Protein AF-A0A952I640-F1 (afdb_monomer)

Structure (mmCIF, N/CA/C/O backbone):
data_AF-A0A952I640-F1
#
_entry.id   AF-A0A952I640-F1
#
loop_
_atom_site.group_PDB
_atom_site.id
_atom_site.type_symbol
_atom_site.label_atom_id
_atom_site.label_alt_id
_atom_site.label_comp_id
_atom_site.label_asym_id
_atom_site.label_entity_id
_atom_site.label_seq_id
_atom_site.pdbx_PDB_ins_code
_atom_site.Cartn_x
_atom_site.Cartn_y
_atom_site.Cartn_z
_atom_site.occupancy
_atom_site.B_iso_or_equiv
_atom_site.auth_seq_id
_atom_site.auth_comp_id
_atom_site.auth_asym_id
_atom_site.auth_atom_id
_atom_site.pdbx_PDB_model_num
ATOM 1 N N . MET A 1 1 ? -13.094 6.848 4.066 1.00 58.50 1 MET A N 1
ATOM 2 C CA . MET A 1 1 ? -12.739 7.424 5.380 1.00 58.50 1 MET A CA 1
ATOM 3 C C . MET A 1 1 ? -14.003 7.449 6.222 1.00 58.50 1 MET A C 1
ATOM 5 O O . MET A 1 1 ? -15.027 7.876 5.702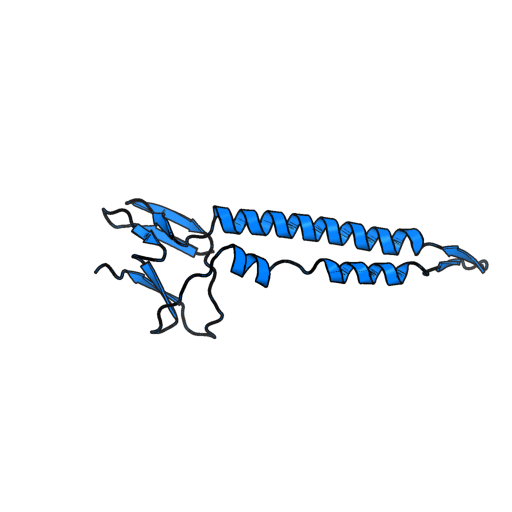 1.00 58.50 1 MET A O 1
ATOM 9 N N . LEU A 1 2 ? -13.958 6.915 7.444 1.00 71.38 2 LEU A N 1
ATOM 10 C CA . LEU A 1 2 ? -15.108 6.840 8.355 1.00 71.38 2 LEU A CA 1
ATOM 11 C C . LEU A 1 2 ? -14.955 7.885 9.474 1.00 71.38 2 LEU A C 1
ATOM 13 O O . LEU A 1 2 ? -13.839 8.120 9.940 1.00 71.38 2 LEU A O 1
ATOM 17 N N . TYR A 1 3 ? -16.072 8.483 9.892 1.00 66.94 3 TYR A N 1
ATOM 18 C CA . TYR A 1 3 ? -16.176 9.400 11.028 1.00 66.94 3 TYR A CA 1
ATOM 19 C C . TYR A 1 3 ? -16.982 8.741 12.145 1.00 66.94 3 TYR A C 1
ATOM 21 O O . TYR A 1 3 ? -18.110 8.307 11.906 1.00 66.94 3 TYR A O 1
ATOM 29 N N . THR A 1 4 ? -16.422 8.679 13.354 1.00 60.59 4 THR A N 1
ATOM 30 C CA . THR A 1 4 ? -17.124 8.157 14.533 1.00 60.59 4 THR A CA 1
ATOM 31 C C . THR A 1 4 ? -16.855 9.027 15.751 1.00 60.59 4 THR A C 1
ATOM 33 O O . THR A 1 4 ? -15.697 9.259 16.106 1.00 60.59 4 THR A O 1
ATOM 36 N N . GLN A 1 5 ? -17.929 9.468 16.404 1.00 69.56 5 GLN A N 1
ATOM 37 C CA . GLN A 1 5 ? -17.896 10.207 17.663 1.00 69.56 5 GLN A CA 1
ATOM 38 C C . GLN A 1 5 ? -18.431 9.317 18.788 1.00 69.56 5 GLN A C 1
ATOM 40 O O . GLN A 1 5 ? -19.532 8.773 18.672 1.00 69.56 5 GLN A O 1
ATOM 45 N N . ASN A 1 6 ? -17.673 9.175 19.878 1.00 65.88 6 ASN A N 1
ATOM 46 C CA . ASN A 1 6 ? -18.156 8.497 21.076 1.00 65.88 6 ASN A CA 1
ATOM 47 C C . ASN A 1 6 ? -18.866 9.499 21.997 1.00 65.88 6 ASN A C 1
ATOM 49 O O . ASN A 1 6 ? -18.219 10.273 22.695 1.00 65.88 6 ASN A O 1
ATOM 53 N N . ASN A 1 7 ? -20.199 9.458 22.014 1.00 70.69 7 ASN A N 1
ATOM 54 C CA . ASN A 1 7 ? -21.026 10.269 22.916 1.00 70.69 7 ASN A CA 1
ATOM 55 C C . ASN A 1 7 ? -21.386 9.548 24.232 1.00 70.69 7 ASN A C 1
ATOM 57 O O . ASN A 1 7 ? -22.198 10.060 24.999 1.00 70.69 7 ASN A O 1
ATOM 61 N N . SER A 1 8 ? -20.837 8.355 24.486 1.00 63.62 8 SER A N 1
ATOM 62 C CA . SER A 1 8 ? -21.054 7.628 25.742 1.00 63.62 8 SER A CA 1
ATOM 63 C C . SER A 1 8 ? -20.069 8.067 26.828 1.00 63.62 8 SER A C 1
ATOM 65 O O . SER A 1 8 ? -19.047 8.680 26.527 1.00 63.62 8 SER A O 1
ATOM 67 N N . THR A 1 9 ? -20.370 7.712 28.079 1.00 67.50 9 THR A N 1
ATOM 68 C CA . THR A 1 9 ? -19.500 7.925 29.247 1.00 67.50 9 THR A CA 1
ATOM 69 C C . THR A 1 9 ? -18.410 6.863 29.398 1.00 67.50 9 THR A C 1
ATOM 71 O O . THR A 1 9 ? -17.590 6.961 30.308 1.00 67.50 9 THR A O 1
ATOM 74 N N . GLU A 1 10 ? -18.404 5.839 28.542 1.00 75.44 10 GLU A N 1
ATOM 75 C CA . GLU A 1 10 ? -17.491 4.701 28.618 1.00 75.44 10 GLU A CA 1
ATOM 76 C C . GLU A 1 10 ? -16.545 4.667 27.413 1.00 75.44 10 GLU A C 1
ATOM 78 O O . GLU A 1 10 ? -16.809 5.237 26.347 1.00 75.44 10 GLU A O 1
ATOM 83 N N . ASN A 1 11 ? -15.402 4.008 27.588 1.00 77.62 11 ASN A N 1
ATOM 84 C CA . ASN A 1 11 ? -14.489 3.756 26.481 1.00 77.62 11 ASN A CA 1
ATOM 85 C C . ASN A 1 11 ? -15.066 2.646 25.613 1.00 77.62 11 ASN A C 1
ATOM 87 O O . ASN A 1 11 ? -15.547 1.639 26.127 1.00 77.62 11 ASN A O 1
ATOM 91 N N . ILE A 1 12 ? -14.994 2.830 24.300 1.00 78.88 12 ILE A N 1
ATOM 92 C CA . ILE A 1 12 ? -15.592 1.904 23.351 1.00 78.88 12 ILE A CA 1
ATOM 93 C C . ILE A 1 12 ? -14.523 1.311 22.441 1.00 78.88 12 ILE A C 1
ATOM 95 O O . ILE A 1 12 ? -13.685 2.034 21.911 1.00 78.88 12 ILE A O 1
ATOM 99 N N . ILE A 1 13 ? -14.577 0.002 22.206 1.00 82.12 13 ILE A N 1
ATOM 100 C CA . ILE A 1 13 ? -13.689 -0.701 21.282 1.00 82.12 13 ILE A CA 1
ATOM 101 C C . ILE A 1 13 ? -14.407 -0.904 19.944 1.00 82.12 13 ILE A C 1
ATOM 103 O O . ILE A 1 13 ? -15.391 -1.646 19.826 1.00 82.12 13 ILE A O 1
ATOM 107 N N . PHE A 1 14 ? -13.895 -0.259 18.897 1.00 81.31 14 PHE A N 1
ATOM 108 C CA . PHE A 1 14 ? -14.452 -0.370 17.551 1.00 81.31 14 PHE A CA 1
ATOM 109 C C . PHE A 1 14 ? -14.185 -1.763 16.956 1.00 81.31 14 PHE A C 1
ATOM 111 O O . PHE A 1 14 ? -13.054 -2.246 16.961 1.00 81.31 14 PHE A O 1
ATOM 118 N N . GLY A 1 15 ? -15.230 -2.421 16.442 1.00 76.44 15 GLY A N 1
ATOM 119 C CA . GLY A 1 15 ? -15.185 -3.816 15.984 1.00 76.44 15 GLY A CA 1
ATOM 120 C C . GLY A 1 15 ? -15.622 -4.844 17.035 1.00 76.44 15 GLY A C 1
ATOM 121 O O . GLY A 1 15 ? -15.889 -5.988 16.671 1.00 76.44 15 GLY A O 1
ATOM 122 N N . LYS A 1 16 ? -15.752 -4.442 18.308 1.00 79.19 16 LYS A N 1
ATOM 123 C CA . LYS A 1 16 ? -16.292 -5.280 19.390 1.00 79.19 16 LYS A CA 1
ATOM 124 C C . LYS A 1 16 ? -17.640 -4.759 19.881 1.00 79.19 16 LYS A C 1
ATOM 126 O O . LYS A 1 16 ? -18.633 -5.472 19.796 1.00 79.19 16 LYS A O 1
ATOM 131 N N . ASP A 1 17 ? -17.676 -3.507 20.325 1.00 80.81 17 ASP A N 1
ATOM 132 C CA . ASP A 1 17 ? -18.883 -2.897 20.896 1.00 80.81 17 ASP A CA 1
ATOM 133 C C . ASP A 1 17 ? -19.720 -2.189 19.816 1.00 80.81 17 ASP A C 1
ATOM 135 O O . ASP A 1 17 ? -20.950 -2.151 19.878 1.00 80.81 17 ASP A O 1
ATOM 139 N N . TYR A 1 18 ? -19.050 -1.675 18.777 1.00 79.06 18 TYR A N 1
ATOM 140 C CA . TYR A 1 18 ? -19.679 -1.257 17.526 1.00 79.06 18 TYR A CA 1
ATOM 141 C C . TYR A 1 18 ? -19.327 -2.228 16.412 1.00 79.06 18 TYR A C 1
ATOM 143 O O . TYR A 1 18 ? -18.154 -2.376 16.058 1.00 79.06 18 TYR A O 1
ATOM 151 N N . ILE A 1 19 ? -20.353 -2.819 15.806 1.00 83.94 19 ILE A N 1
ATOM 152 C CA . ILE A 1 19 ? -20.204 -3.636 14.605 1.00 83.94 19 ILE A CA 1
ATOM 153 C C . ILE A 1 19 ? -20.805 -2.894 13.421 1.00 83.94 19 ILE A C 1
ATOM 155 O O . ILE A 1 19 ? -21.871 -2.274 13.497 1.00 83.94 19 ILE A O 1
ATOM 159 N N . VAL A 1 20 ? -20.090 -2.965 12.304 1.00 86.56 20 VAL A N 1
ATOM 160 C CA . VAL A 1 20 ? -20.604 -2.516 11.020 1.00 86.56 20 VAL A CA 1
ATOM 161 C C . VAL A 1 20 ? -21.512 -3.616 10.477 1.00 86.56 20 VAL A C 1
ATOM 163 O O . VAL A 1 20 ? -21.164 -4.793 10.476 1.00 86.56 20 VAL A O 1
ATOM 166 N N . TYR A 1 21 ? -22.690 -3.230 10.017 1.00 86.12 21 TYR A N 1
ATOM 167 C CA . TYR A 1 21 ? -23.650 -4.092 9.345 1.00 86.12 21 TYR A CA 1
ATOM 168 C C . TYR A 1 21 ? -23.771 -3.674 7.890 1.00 86.12 21 TYR A C 1
ATOM 170 O O . TYR A 1 21 ? -23.667 -2.493 7.565 1.00 86.12 21 TYR A O 1
ATOM 178 N N . SER A 1 22 ? -24.055 -4.639 7.028 1.00 87.25 22 SER A N 1
ATOM 179 C CA . SER A 1 22 ? -24.497 -4.398 5.663 1.00 87.25 22 SER A CA 1
ATOM 180 C C . SER A 1 22 ? -25.901 -4.967 5.500 1.00 87.25 22 SER A C 1
ATOM 182 O O . SER A 1 22 ? -26.113 -6.184 5.576 1.00 87.25 22 SER A O 1
ATOM 184 N N . GLY A 1 23 ? -26.881 -4.070 5.387 1.00 85.19 23 GLY A N 1
ATOM 185 C CA . GLY A 1 23 ? -28.285 -4.418 5.608 1.00 85.19 23 GLY A CA 1
ATOM 186 C C . GLY A 1 23 ? -28.485 -5.019 7.006 1.00 85.19 23 GLY A C 1
ATOM 187 O O . GLY A 1 23 ? -28.221 -4.369 8.016 1.00 85.19 23 GLY A O 1
ATOM 188 N N . ASN A 1 24 ? -28.900 -6.287 7.072 1.00 84.12 24 ASN A N 1
ATOM 189 C CA . ASN A 1 24 ? -29.118 -7.011 8.333 1.00 84.12 24 ASN A CA 1
ATOM 190 C C . ASN A 1 24 ? -27.970 -7.951 8.736 1.00 84.12 24 ASN A C 1
ATOM 192 O O . ASN A 1 24 ? -28.085 -8.641 9.747 1.00 84.12 24 ASN A O 1
ATOM 196 N N . ARG A 1 25 ? -26.870 -8.001 7.975 1.00 85.62 25 ARG A N 1
ATOM 197 C CA . ARG A 1 25 ? -25.754 -8.919 8.252 1.00 85.62 25 ARG A CA 1
ATOM 198 C C . ARG A 1 25 ? -24.588 -8.178 8.909 1.00 85.62 25 ARG A C 1
ATOM 200 O O . ARG A 1 25 ? -24.135 -7.192 8.321 1.00 85.62 25 ARG A O 1
ATOM 207 N N . PRO A 1 26 ? -24.086 -8.624 10.075 1.00 85.38 26 PRO A N 1
ATOM 208 C CA . PRO A 1 26 ? -22.856 -8.075 10.633 1.00 85.38 26 PRO A CA 1
ATOM 209 C C . PRO A 1 26 ? -21.690 -8.413 9.700 1.00 85.38 26 PRO A C 1
ATOM 211 O O . PRO A 1 26 ? -21.635 -9.514 9.149 1.00 85.38 26 PRO A O 1
ATOM 214 N N . ILE A 1 27 ? -20.775 -7.467 9.505 1.00 86.88 27 ILE A N 1
ATOM 215 C CA . ILE A 1 27 ? -19.576 -7.674 8.694 1.00 86.88 27 ILE A CA 1
ATOM 216 C C . ILE A 1 27 ? -18.328 -7.666 9.564 1.00 86.88 27 ILE A C 1
ATOM 218 O O . ILE A 1 27 ? -18.164 -6.828 10.450 1.00 86.88 27 ILE A O 1
ATOM 222 N N . THR A 1 28 ? -17.431 -8.605 9.284 1.00 86.31 28 THR A N 1
ATOM 223 C CA . THR A 1 28 ? -16.124 -8.669 9.931 1.00 86.31 28 THR A CA 1
ATOM 224 C C . THR A 1 28 ? -15.182 -7.671 9.273 1.00 86.31 28 THR A C 1
ATOM 226 O O . THR A 1 28 ? -15.060 -7.628 8.046 1.00 86.31 28 THR A O 1
ATOM 229 N N . LEU A 1 29 ? -14.515 -6.866 10.097 1.00 88.62 29 LEU A N 1
ATOM 230 C CA . LEU A 1 29 ? -13.486 -5.944 9.634 1.00 88.62 29 LEU A CA 1
ATOM 231 C C . LEU A 1 29 ? -12.220 -6.719 9.266 1.00 88.62 29 LEU A C 1
ATOM 233 O O . LEU A 1 29 ? -11.809 -7.639 9.969 1.00 88.62 29 LEU A O 1
ATOM 237 N N . LEU A 1 30 ? -11.604 -6.333 8.156 1.00 90.88 30 LEU A N 1
ATOM 238 C CA . LEU A 1 30 ? -10.390 -6.960 7.654 1.00 90.88 30 LEU A CA 1
ATOM 239 C C . LEU A 1 30 ? -9.148 -6.436 8.381 1.00 90.88 30 LEU A C 1
ATOM 241 O O . LEU A 1 30 ? -9.064 -5.265 8.756 1.00 90.88 30 LEU A O 1
ATOM 245 N N . GLU A 1 31 ? -8.155 -7.307 8.528 1.00 91.06 31 GLU A N 1
ATOM 246 C CA . GLU A 1 31 ? -6.856 -6.956 9.097 1.00 91.06 31 GLU A CA 1
ATOM 247 C C . GLU A 1 31 ? -5.931 -6.288 8.073 1.00 91.06 31 GLU A C 1
ATOM 249 O O . GLU A 1 31 ? -5.998 -6.554 6.868 1.00 91.06 31 GLU A O 1
ATOM 254 N N . THR A 1 32 ? -4.995 -5.477 8.573 1.00 92.00 32 THR A N 1
ATOM 255 C CA . THR A 1 32 ? -3.999 -4.730 7.789 1.00 92.00 32 THR A CA 1
ATOM 256 C C . THR A 1 32 ? -3.317 -5.582 6.726 1.00 92.00 32 THR A C 1
ATOM 258 O O . THR A 1 32 ? -3.266 -5.195 5.560 1.00 92.00 32 THR A O 1
ATOM 261 N N . ASN A 1 33 ? -2.799 -6.752 7.112 1.00 93.44 33 ASN A N 1
ATOM 262 C CA . ASN A 1 33 ? -2.007 -7.595 6.218 1.00 93.44 33 ASN A CA 1
ATOM 263 C C . ASN A 1 33 ? -2.844 -8.141 5.059 1.00 93.44 33 ASN A C 1
ATOM 265 O O . ASN A 1 33 ? -2.353 -8.213 3.934 1.00 93.44 33 ASN A O 1
ATOM 269 N N . PHE A 1 34 ? -4.109 -8.476 5.319 1.00 93.19 34 PHE A N 1
ATOM 270 C CA . PHE A 1 34 ? -5.023 -8.960 4.292 1.00 93.19 34 PHE A CA 1
ATOM 271 C C . PHE A 1 34 ? -5.370 -7.846 3.295 1.00 93.19 34 PHE A C 1
ATOM 273 O O . PHE A 1 34 ? -5.242 -8.035 2.086 1.00 93.19 34 PHE A O 1
ATOM 280 N N . ILE A 1 35 ? -5.725 -6.656 3.795 1.00 93.88 35 ILE A N 1
ATOM 281 C CA . ILE A 1 35 ? -6.039 -5.487 2.957 1.00 93.88 35 ILE A CA 1
ATOM 282 C C . ILE A 1 35 ? -4.825 -5.100 2.105 1.00 93.88 35 ILE A C 1
ATOM 284 O O . ILE A 1 35 ? -4.945 -4.895 0.898 1.00 93.88 35 ILE A O 1
ATOM 288 N N . HIS A 1 36 ? -3.642 -5.031 2.723 1.00 95.50 36 HIS A N 1
ATOM 289 C CA . HIS A 1 36 ? -2.403 -4.672 2.037 1.00 95.50 36 HIS A CA 1
ATOM 290 C C . HIS A 1 36 ? -2.051 -5.672 0.939 1.00 95.50 36 HIS A C 1
ATOM 292 O O . HIS A 1 36 ? -1.741 -5.269 -0.180 1.00 95.50 36 HIS A O 1
ATOM 298 N N . ALA A 1 37 ? -2.140 -6.972 1.228 1.00 94.19 37 ALA A N 1
ATOM 299 C CA . ALA A 1 37 ? -1.835 -8.011 0.255 1.00 94.19 37 ALA A CA 1
ATOM 300 C C . ALA A 1 37 ? -2.751 -7.945 -0.975 1.00 94.19 37 ALA A C 1
ATOM 302 O O . ALA A 1 37 ? -2.268 -8.159 -2.087 1.00 94.19 37 ALA A O 1
ATOM 303 N N . GLN A 1 38 ? -4.031 -7.616 -0.772 1.00 93.88 38 GLN A N 1
ATOM 304 C CA . GLN A 1 38 ? -5.034 -7.578 -1.832 1.00 93.88 38 GLN A CA 1
ATOM 305 C C . GLN A 1 38 ? -5.008 -6.283 -2.658 1.00 93.88 38 GLN A C 1
ATOM 307 O O . GLN A 1 38 ? -5.316 -6.321 -3.847 1.00 93.88 38 GLN A O 1
ATOM 312 N N . LEU A 1 39 ? -4.665 -5.143 -2.044 1.00 93.75 39 LEU A N 1
ATOM 313 C CA . LEU A 1 39 ? -4.774 -3.819 -2.674 1.00 93.75 39 LEU A CA 1
ATOM 314 C C . LEU A 1 39 ? -3.431 -3.182 -3.069 1.00 93.75 39 LEU A C 1
ATOM 316 O O . LEU A 1 39 ? -3.429 -2.132 -3.711 1.00 93.75 39 LEU A O 1
ATOM 320 N N . LYS A 1 40 ? -2.283 -3.771 -2.701 1.00 94.12 40 LYS A N 1
ATOM 321 C CA . LYS A 1 40 ? -0.964 -3.251 -3.104 1.00 94.12 40 LYS A CA 1
ATOM 322 C C . LYS A 1 40 ? -0.809 -3.199 -4.628 1.00 94.12 40 LYS A C 1
ATOM 324 O O . LYS A 1 40 ? -1.298 -4.061 -5.356 1.00 94.12 40 LYS A O 1
ATOM 329 N N . GLN A 1 41 ? -0.030 -2.237 -5.110 1.00 91.81 41 GLN A N 1
ATOM 330 C CA . GLN A 1 41 ? 0.327 -2.130 -6.521 1.00 91.81 41 GLN A CA 1
ATOM 331 C C . GLN A 1 41 ? 1.208 -3.311 -6.950 1.00 91.81 41 GLN A C 1
ATOM 333 O O . GLN A 1 41 ? 2.176 -3.668 -6.265 1.00 91.81 41 GLN A O 1
ATOM 338 N N . GLY A 1 42 ? 0.892 -3.902 -8.103 1.00 92.38 42 GLY A N 1
ATOM 339 C CA . GLY A 1 42 ? 1.679 -4.974 -8.703 1.00 92.38 42 GLY A CA 1
ATOM 340 C C . GLY A 1 42 ? 3.004 -4.447 -9.246 1.00 92.38 42 GLY A C 1
ATOM 341 O O . GLY A 1 42 ? 3.028 -3.759 -10.254 1.00 92.38 42 GLY A O 1
ATOM 342 N N . VAL A 1 43 ? 4.115 -4.793 -8.598 1.00 91.88 43 VAL A N 1
ATOM 343 C CA . VAL A 1 43 ? 5.465 -4.363 -9.008 1.00 91.88 43 VAL A CA 1
ATOM 344 C C . VAL A 1 43 ? 6.021 -5.148 -10.211 1.00 91.88 43 VAL A C 1
ATOM 346 O O . VAL A 1 43 ? 6.607 -4.521 -11.093 1.00 91.88 43 VAL A O 1
ATOM 349 N N . PRO A 1 44 ? 5.844 -6.484 -10.322 1.00 92.25 44 PRO A N 1
ATOM 350 C CA . PRO A 1 44 ? 6.470 -7.254 -11.403 1.00 92.25 44 PRO A CA 1
ATOM 351 C C . PRO A 1 44 ? 6.023 -6.861 -12.814 1.00 92.25 44 PRO A C 1
ATOM 353 O O . PRO A 1 44 ? 6.781 -7.058 -13.759 1.00 92.25 44 PRO A O 1
ATOM 356 N N . ILE A 1 45 ? 4.829 -6.276 -12.974 1.00 92.62 45 ILE A N 1
ATOM 357 C CA . ILE A 1 45 ? 4.320 -5.860 -14.290 1.00 92.62 45 ILE A CA 1
ATOM 358 C C . ILE A 1 45 ? 5.223 -4.813 -14.954 1.00 92.62 45 ILE A C 1
ATOM 360 O O . ILE A 1 45 ? 5.331 -4.772 -16.176 1.00 92.62 45 ILE A O 1
ATOM 364 N N . TYR A 1 46 ? 5.935 -4.007 -14.161 1.00 94.31 46 TYR A N 1
ATOM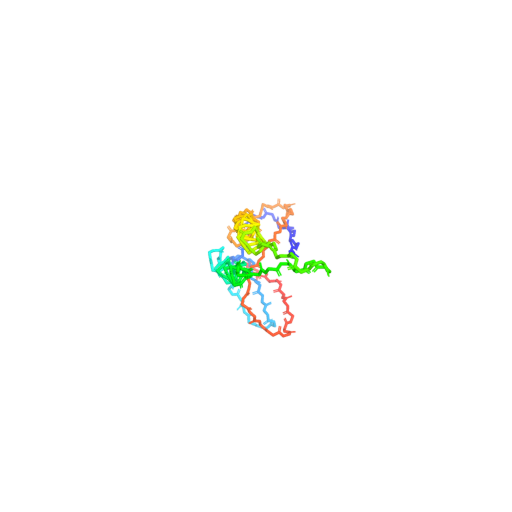 365 C CA . TYR A 1 46 ? 6.837 -2.983 -14.677 1.00 94.31 46 TYR A CA 1
ATOM 366 C C . TYR A 1 46 ? 8.100 -3.559 -15.323 1.00 94.31 46 TYR A C 1
ATOM 368 O O . TYR A 1 46 ? 8.726 -2.867 -16.120 1.00 94.31 46 TYR A O 1
ATOM 376 N N . LEU A 1 47 ? 8.440 -4.830 -15.074 1.00 94.69 47 LEU A N 1
ATOM 377 C CA . LEU A 1 47 ? 9.522 -5.514 -15.793 1.00 94.69 47 LEU A CA 1
ATOM 378 C C . LEU A 1 47 ? 9.226 -5.656 -17.289 1.00 94.69 47 LEU A C 1
ATOM 380 O O . LEU A 1 47 ? 10.157 -5.794 -18.077 1.00 94.69 47 LEU A O 1
ATOM 384 N N . LEU A 1 48 ? 7.957 -5.575 -17.705 1.00 96.12 48 LEU A N 1
ATOM 385 C CA . LEU A 1 48 ? 7.601 -5.601 -19.124 1.00 96.12 48 LEU A CA 1
ATOM 386 C C . LEU A 1 48 ? 8.182 -4.410 -19.896 1.00 96.12 48 LEU A C 1
ATOM 388 O O . LEU A 1 48 ? 8.388 -4.522 -21.100 1.00 96.12 48 LEU A O 1
ATOM 392 N N . TYR A 1 49 ? 8.534 -3.304 -19.230 1.00 95.00 49 TYR A N 1
ATOM 393 C CA . TYR A 1 49 ? 9.233 -2.198 -19.887 1.00 95.00 49 TYR A CA 1
ATOM 394 C C . TYR A 1 49 ? 10.657 -2.562 -20.324 1.00 95.00 49 TYR A C 1
ATOM 396 O O . TYR A 1 49 ? 11.185 -1.927 -21.235 1.00 95.00 49 TYR A O 1
ATOM 404 N N . LEU A 1 50 ? 11.261 -3.630 -19.788 1.00 96.06 50 LEU A N 1
ATOM 405 C CA . LEU A 1 50 ? 12.519 -4.167 -20.317 1.00 96.06 50 LEU A CA 1
ATOM 406 C C . LEU A 1 50 ? 12.374 -4.677 -21.756 1.00 96.06 50 LEU A C 1
ATOM 408 O O . LEU A 1 50 ? 13.370 -4.746 -22.471 1.00 96.06 50 LEU A O 1
ATOM 412 N N . LEU A 1 51 ? 11.160 -4.960 -22.235 1.00 96.75 51 LEU A N 1
AT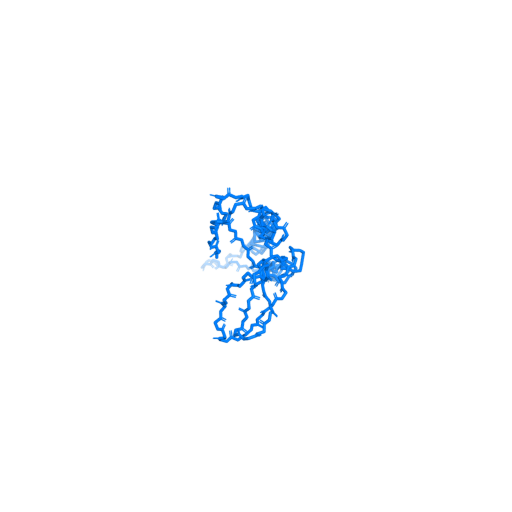OM 413 C CA . LEU A 1 51 ? 10.930 -5.292 -23.644 1.00 96.75 51 LEU A CA 1
ATOM 414 C C . LEU A 1 51 ? 11.201 -4.110 -24.590 1.00 96.75 51 LEU A C 1
ATOM 416 O O . LEU A 1 51 ? 11.342 -4.322 -25.789 1.00 96.75 51 LEU A O 1
ATOM 420 N N . LEU A 1 52 ? 11.333 -2.882 -24.070 1.00 95.69 52 LEU A N 1
ATOM 421 C CA . LEU A 1 52 ? 11.768 -1.707 -24.834 1.00 95.69 52 LEU A CA 1
ATOM 422 C C . LEU A 1 52 ? 13.294 -1.634 -25.005 1.00 95.69 52 LEU A C 1
ATOM 424 O O . LEU A 1 52 ? 13.784 -0.789 -25.748 1.00 95.69 52 LEU A O 1
ATOM 428 N N . THR A 1 53 ? 14.059 -2.516 -24.355 1.00 95.75 53 THR A N 1
ATOM 429 C CA . THR A 1 53 ? 15.531 -2.537 -24.409 1.00 95.75 53 THR A CA 1
ATOM 430 C C . THR A 1 53 ? 16.128 -2.611 -25.827 1.00 95.75 53 THR A C 1
ATOM 432 O O . THR A 1 53 ? 17.076 -1.870 -26.087 1.00 95.75 53 THR A O 1
ATOM 435 N N . PRO A 1 54 ? 15.609 -3.417 -26.779 1.00 95.25 54 PRO A N 1
ATOM 436 C CA . PRO A 1 54 ? 16.150 -3.469 -28.140 1.00 95.25 54 PRO A CA 1
ATOM 437 C C . PRO A 1 54 ? 15.732 -2.281 -29.029 1.00 95.25 54 PRO A C 1
ATOM 439 O O . PRO A 1 54 ? 16.054 -2.273 -30.216 1.00 95.25 54 PRO A O 1
ATOM 442 N N . MET A 1 55 ? 15.006 -1.289 -28.498 1.00 95.38 55 MET A N 1
ATOM 443 C CA . MET A 1 55 ? 14.537 -0.135 -29.266 1.00 95.38 55 MET A CA 1
ATOM 444 C C . MET A 1 55 ? 15.700 0.727 -29.771 1.00 95.38 55 MET A C 1
ATOM 446 O O . MET A 1 55 ? 16.605 1.103 -29.021 1.00 95.38 55 MET A O 1
ATOM 450 N N . GLN A 1 56 ? 15.627 1.089 -31.048 1.00 95.31 56 GLN A N 1
ATOM 451 C CA . GLN A 1 56 ? 16.591 1.943 -31.731 1.00 95.31 56 GLN A CA 1
ATOM 452 C C . GLN A 1 56 ? 15.875 3.161 -32.308 1.00 95.31 56 GLN A C 1
ATOM 454 O O . GLN A 1 56 ? 14.739 3.065 -32.771 1.00 95.31 56 GLN A O 1
ATOM 459 N N . PHE A 1 57 ? 16.545 4.305 -32.276 1.00 95.06 57 PHE A N 1
ATOM 460 C CA . PHE A 1 57 ? 16.114 5.519 -32.949 1.00 95.06 57 PHE A CA 1
ATOM 461 C C . PHE A 1 57 ? 16.882 5.652 -34.258 1.00 95.06 57 PHE A C 1
ATOM 463 O O . PHE A 1 57 ? 18.110 5.634 -34.235 1.00 95.06 57 PHE A O 1
ATOM 470 N N . ILE A 1 58 ? 16.171 5.797 -35.374 1.00 94.81 58 ILE A N 1
ATOM 471 C CA . ILE A 1 58 ? 16.775 5.973 -36.695 1.00 94.81 58 ILE A CA 1
ATOM 472 C C . ILE A 1 58 ? 16.555 7.422 -37.124 1.00 94.81 58 ILE A C 1
ATOM 474 O O . ILE A 1 58 ? 15.417 7.871 -37.260 1.00 94.81 58 ILE A O 1
ATOM 478 N N . SER A 1 59 ? 17.650 8.152 -37.313 1.00 91.88 59 SER A N 1
ATOM 479 C CA . SER A 1 59 ? 17.632 9.525 -37.818 1.00 91.88 59 SER A CA 1
ATOM 480 C C . SER A 1 59 ? 17.308 9.558 -39.314 1.00 91.88 59 SER A C 1
ATOM 482 O O . SER A 1 59 ? 17.517 8.582 -40.035 1.00 91.88 59 SER A O 1
ATOM 484 N N . THR A 1 60 ? 16.874 10.711 -39.820 1.00 91.50 60 THR A N 1
ATOM 485 C CA . THR A 1 60 ? 16.614 10.949 -41.250 1.00 91.50 60 THR A CA 1
ATOM 486 C C . THR A 1 60 ? 17.843 10.692 -42.133 1.00 91.50 60 THR A C 1
ATOM 488 O O . THR A 1 60 ? 17.695 10.383 -43.311 1.00 91.50 60 THR A O 1
ATOM 491 N N . ASN A 1 61 ? 19.049 10.767 -41.555 1.00 91.88 61 ASN A N 1
ATOM 492 C CA . ASN A 1 61 ? 20.322 10.476 -42.225 1.00 91.88 61 ASN A CA 1
ATOM 493 C C . ASN A 1 61 ? 20.695 8.976 -42.217 1.00 91.88 61 ASN A C 1
ATOM 495 O O . ASN A 1 61 ? 21.759 8.611 -42.708 1.00 91.88 61 ASN A O 1
ATOM 499 N N . GLY A 1 62 ? 19.857 8.105 -41.641 1.00 89.50 62 GLY A N 1
ATOM 500 C CA . GLY A 1 62 ? 20.095 6.659 -41.537 1.00 89.50 62 GLY A CA 1
ATOM 501 C C . GLY A 1 62 ? 20.943 6.220 -40.336 1.00 89.50 62 GLY A C 1
ATOM 502 O O . GLY A 1 62 ? 21.187 5.028 -40.169 1.00 89.50 62 GLY A O 1
ATOM 503 N N . GLU A 1 63 ? 21.375 7.151 -39.482 1.00 92.94 63 GLU A N 1
ATOM 504 C CA . GLU A 1 63 ? 22.108 6.836 -38.250 1.00 92.94 63 GLU A CA 1
ATOM 505 C C . GLU A 1 63 ? 21.190 6.169 -37.216 1.00 92.94 63 GLU A C 1
ATOM 507 O O . GLU A 1 63 ? 20.103 6.681 -36.935 1.00 92.94 63 GLU A O 1
ATOM 512 N N . SER A 1 64 ? 21.635 5.044 -36.643 1.00 93.19 64 SER A N 1
ATOM 513 C CA . SER A 1 64 ? 20.903 4.307 -35.608 1.00 93.19 64 SER A CA 1
ATOM 514 C C . SER A 1 64 ? 21.517 4.516 -34.223 1.00 93.19 64 SER A C 1
ATOM 516 O O . SER A 1 64 ? 22.700 4.244 -34.012 1.00 93.19 64 SER A O 1
ATOM 518 N N . THR A 1 65 ? 20.691 4.934 -33.263 1.00 94.38 65 THR A N 1
ATOM 519 C CA . THR A 1 65 ? 21.071 5.145 -31.861 1.00 94.38 65 THR A CA 1
ATOM 520 C C . THR A 1 65 ? 20.262 4.214 -30.949 1.00 94.38 65 THR A C 1
ATOM 522 O O . THR A 1 65 ? 19.030 4.311 -30.917 1.00 94.38 65 THR A O 1
ATOM 525 N N . PRO A 1 66 ? 20.897 3.322 -30.165 1.00 93.44 66 PRO A N 1
ATOM 526 C CA . PRO A 1 66 ? 20.196 2.381 -29.291 1.00 93.44 66 PRO A CA 1
ATOM 527 C C . PRO A 1 66 ? 19.687 3.066 -28.012 1.00 93.44 66 P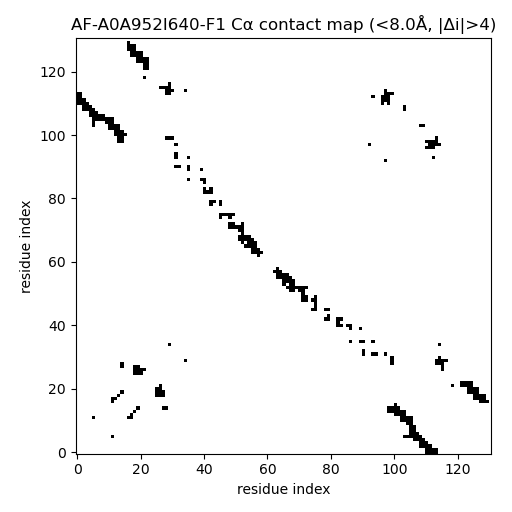RO A C 1
ATOM 529 O O . PRO A 1 66 ? 20.320 3.026 -26.959 1.00 93.44 66 PRO A O 1
ATOM 532 N N . ILE A 1 67 ? 18.515 3.696 -28.094 1.00 95.19 67 ILE A N 1
ATOM 533 C CA . ILE A 1 67 ? 17.884 4.402 -26.963 1.00 95.19 67 ILE A CA 1
ATOM 534 C C . ILE A 1 67 ? 17.207 3.455 -25.958 1.00 95.19 67 ILE A C 1
ATOM 536 O O . ILE A 1 67 ? 17.006 3.809 -24.794 1.00 95.19 67 ILE A O 1
ATOM 540 N N . GLY A 1 68 ? 16.866 2.236 -26.385 1.00 94.19 68 GLY A N 1
ATOM 541 C CA . GLY A 1 68 ? 16.152 1.254 -25.573 1.00 94.19 68 GLY A CA 1
ATOM 542 C C . GLY A 1 68 ? 16.913 0.814 -24.322 1.00 94.19 68 GLY A C 1
ATOM 543 O O . GLY A 1 68 ? 16.289 0.609 -23.281 1.00 94.19 68 GLY A O 1
ATOM 544 N N . LEU A 1 69 ? 18.251 0.769 -24.383 1.00 94.62 69 LEU A N 1
ATOM 545 C CA . LEU A 1 69 ? 19.120 0.417 -23.249 1.00 94.62 69 LEU A CA 1
ATOM 546 C C . LEU A 1 69 ? 18.955 1.358 -22.049 1.00 94.62 69 LEU A C 1
ATOM 548 O O . LEU A 1 69 ? 19.214 0.958 -20.918 1.00 94.62 69 LEU A O 1
ATOM 552 N N . VAL A 1 70 ? 18.522 2.597 -22.288 1.00 95.25 70 VAL A N 1
ATOM 553 C CA . VAL A 1 70 ? 18.245 3.574 -21.229 1.00 95.25 70 VAL A CA 1
ATOM 554 C C . VAL A 1 70 ? 16.757 3.593 -20.905 1.00 95.25 70 VAL A C 1
ATOM 556 O O . VAL A 1 70 ? 16.379 3.541 -19.737 1.00 95.25 70 VAL A O 1
ATOM 559 N N . ILE A 1 71 ? 15.901 3.632 -21.929 1.00 95.56 71 ILE A N 1
ATOM 560 C CA . ILE A 1 71 ? 14.454 3.789 -21.748 1.00 95.56 71 ILE A CA 1
ATOM 561 C C . ILE A 1 71 ? 13.842 2.583 -21.027 1.00 95.56 71 ILE A C 1
ATOM 563 O O . ILE A 1 71 ? 13.115 2.770 -20.052 1.00 95.56 71 ILE A O 1
ATOM 567 N N . GLY A 1 72 ? 14.145 1.355 -21.457 1.00 95.44 72 GLY A N 1
ATOM 568 C CA . GLY A 1 72 ? 13.559 0.147 -20.871 1.00 95.44 72 GLY A CA 1
ATOM 569 C C . GLY A 1 72 ? 13.900 -0.005 -19.384 1.00 95.44 72 GLY A C 1
ATOM 570 O O . GLY A 1 72 ? 12.989 -0.005 -18.546 1.00 95.44 72 GLY A O 1
ATOM 571 N N . PRO A 1 73 ? 15.195 -0.068 -19.018 1.00 96.56 73 PRO A N 1
ATOM 572 C CA . PRO A 1 73 ? 15.619 -0.126 -17.621 1.00 96.56 73 PRO A CA 1
ATOM 573 C C . PRO A 1 73 ? 15.211 1.104 -16.808 1.00 96.56 73 PRO A C 1
ATOM 575 O O . PRO A 1 73 ? 14.767 0.953 -15.672 1.00 96.56 73 PRO A O 1
ATOM 578 N N . GLY A 1 74 ? 15.297 2.310 -17.379 1.00 96.69 74 GLY A N 1
ATOM 579 C CA . GLY A 1 74 ? 14.941 3.553 -16.693 1.00 96.69 74 GLY A CA 1
ATOM 580 C C . GLY A 1 74 ? 13.473 3.595 -16.268 1.00 96.69 74 GLY A C 1
ATOM 581 O O . GLY A 1 74 ? 13.175 3.842 -15.099 1.00 96.69 74 GLY A O 1
ATOM 582 N N . ILE A 1 75 ? 12.551 3.278 -17.184 1.00 96.38 75 ILE A N 1
ATOM 583 C CA . ILE A 1 75 ? 11.113 3.217 -16.882 1.00 96.38 75 ILE A CA 1
ATOM 584 C C . ILE A 1 75 ? 10.811 2.077 -15.900 1.00 96.38 75 ILE A C 1
ATOM 586 O O . ILE A 1 75 ? 10.023 2.259 -14.968 1.00 96.38 75 ILE A O 1
ATOM 590 N N . THR A 1 76 ? 11.443 0.913 -16.087 1.00 96.56 76 THR A N 1
ATOM 591 C CA . THR A 1 76 ? 11.291 -0.246 -15.192 1.00 96.56 76 THR A CA 1
ATOM 592 C C . THR A 1 76 ? 11.652 0.130 -13.755 1.00 96.56 76 THR A C 1
ATOM 594 O O . THR A 1 76 ? 10.823 0.014 -12.853 1.00 96.56 76 THR A O 1
ATOM 597 N N . LEU A 1 77 ? 12.872 0.632 -13.544 1.00 96.62 77 LEU A N 1
ATOM 598 C CA . LEU A 1 77 ? 13.381 0.995 -12.224 1.00 96.62 77 LEU A CA 1
ATOM 599 C C . LEU A 1 77 ? 12.548 2.109 -11.586 1.00 96.62 77 LEU A C 1
ATOM 601 O O . LEU A 1 77 ? 12.169 1.990 -10.421 1.00 96.62 77 LEU A O 1
ATOM 605 N N . GLY A 1 78 ? 12.215 3.155 -12.350 1.00 96.31 78 GLY A N 1
ATOM 606 C CA . GLY A 1 78 ? 11.421 4.280 -11.857 1.00 96.31 78 GLY A CA 1
ATOM 607 C C . GLY A 1 78 ? 10.059 3.845 -11.315 1.00 96.31 78 GLY A C 1
ATOM 608 O O . GLY A 1 78 ? 9.712 4.158 -10.175 1.00 96.31 78 GLY A O 1
ATOM 609 N N . ASN A 1 79 ? 9.313 3.053 -12.090 1.00 96.50 79 ASN A N 1
ATOM 610 C CA . ASN A 1 79 ? 7.998 2.571 -11.668 1.00 96.50 79 ASN A CA 1
ATOM 611 C C . ASN A 1 79 ? 8.079 1.590 -10.496 1.00 96.50 79 ASN A C 1
ATOM 613 O O . ASN A 1 79 ? 7.264 1.666 -9.578 1.00 96.50 79 ASN A O 1
ATOM 617 N N . MET A 1 80 ? 9.069 0.692 -10.484 1.00 96.62 80 MET A N 1
ATOM 618 C CA . MET A 1 80 ? 9.238 -0.263 -9.386 1.00 96.62 80 MET A CA 1
ATOM 619 C C . MET A 1 80 ? 9.556 0.431 -8.059 1.00 96.62 80 MET A C 1
ATOM 621 O O . MET A 1 80 ? 8.985 0.064 -7.031 1.00 96.62 80 MET A O 1
ATOM 625 N N . ILE A 1 81 ? 10.427 1.446 -8.070 1.00 96.31 81 ILE A N 1
ATOM 626 C CA . ILE A 1 81 ? 10.745 2.243 -6.876 1.00 96.31 81 ILE A CA 1
ATOM 627 C C . ILE A 1 81 ? 9.504 3.008 -6.408 1.00 96.31 81 ILE A C 1
ATOM 629 O O . ILE A 1 81 ? 9.169 2.966 -5.222 1.00 96.31 81 ILE A O 1
ATOM 633 N N . GLY A 1 82 ? 8.793 3.658 -7.336 1.00 96.12 82 GLY A N 1
ATOM 634 C CA . GLY A 1 82 ? 7.562 4.388 -7.037 1.00 96.12 82 GLY A CA 1
ATOM 635 C C . GLY A 1 82 ? 6.497 3.494 -6.399 1.00 96.12 82 GLY A C 1
ATOM 636 O O . GLY A 1 82 ? 6.015 3.789 -5.306 1.00 96.12 82 GLY A O 1
ATOM 637 N N . ALA A 1 83 ? 6.191 2.358 -7.026 1.00 94.94 83 ALA A N 1
ATOM 638 C CA . ALA A 1 83 ? 5.214 1.399 -6.519 1.00 94.94 83 ALA A CA 1
ATOM 639 C C . ALA A 1 83 ? 5.659 0.747 -5.202 1.00 94.94 83 ALA A C 1
ATOM 641 O O . ALA A 1 83 ? 4.842 0.542 -4.308 1.00 94.94 83 ALA A O 1
ATOM 642 N N . GLY A 1 84 ? 6.954 0.457 -5.037 1.00 95.44 84 GLY A N 1
ATOM 643 C CA . GLY A 1 84 ? 7.508 -0.057 -3.784 1.00 95.44 84 GLY A CA 1
ATOM 644 C C . GLY A 1 84 ? 7.332 0.923 -2.621 1.00 95.44 84 GLY A C 1
ATOM 645 O O . GLY A 1 84 ? 6.850 0.538 -1.553 1.00 95.44 84 GLY A O 1
ATOM 646 N N . SER A 1 85 ? 7.652 2.200 -2.847 1.00 95.69 85 SER A N 1
ATOM 647 C CA . SER A 1 85 ? 7.453 3.279 -1.873 1.00 95.69 85 SER A CA 1
ATOM 648 C C . SER A 1 85 ? 5.971 3.473 -1.539 1.00 95.69 85 SER A C 1
ATOM 650 O O . SER A 1 85 ? 5.592 3.458 -0.366 1.00 95.69 85 SER A O 1
ATOM 652 N N . ALA A 1 86 ? 5.110 3.547 -2.559 1.00 95.56 86 ALA A N 1
ATOM 653 C CA . ALA A 1 86 ? 3.666 3.667 -2.382 1.00 95.56 86 ALA A CA 1
ATOM 654 C C . ALA A 1 86 ? 3.087 2.490 -1.581 1.00 95.56 86 ALA A C 1
ATOM 656 O O . ALA A 1 86 ? 2.315 2.701 -0.650 1.00 95.56 86 ALA A O 1
ATOM 657 N N . ASN A 1 87 ? 3.516 1.259 -1.870 1.00 96.19 87 ASN A N 1
ATOM 658 C CA . ASN A 1 87 ? 3.094 0.070 -1.131 1.00 96.19 87 ASN A CA 1
ATOM 659 C C . ASN A 1 87 ? 3.549 0.101 0.334 1.00 96.19 87 ASN A C 1
ATOM 661 O O . ASN A 1 87 ? 2.807 -0.348 1.208 1.00 96.19 87 ASN A O 1
ATOM 665 N N . SER A 1 88 ? 4.751 0.610 0.620 1.00 96.19 88 SER A N 1
ATOM 666 C CA . SER A 1 88 ? 5.242 0.763 1.995 1.00 96.19 88 SER A CA 1
ATOM 667 C C . SER A 1 88 ? 4.440 1.812 2.766 1.00 96.19 88 SER A C 1
ATOM 669 O O . SER A 1 88 ? 4.004 1.552 3.887 1.00 96.19 88 SER A O 1
ATOM 671 N N . ASN A 1 89 ? 4.186 2.967 2.148 1.00 96.19 89 ASN A N 1
ATOM 672 C CA . ASN A 1 89 ? 3.389 4.034 2.750 1.00 96.19 89 ASN A CA 1
ATOM 673 C C . ASN A 1 89 ? 1.943 3.590 2.980 1.00 96.19 89 ASN A C 1
ATOM 675 O O . ASN A 1 89 ? 1.420 3.786 4.071 1.00 96.19 89 ASN A O 1
ATOM 679 N N . PHE A 1 90 ? 1.341 2.891 2.016 1.00 96.19 90 PHE A N 1
ATOM 680 C CA . PHE A 1 90 ? 0.005 2.323 2.164 1.00 96.19 90 PHE A CA 1
ATOM 681 C C . PHE A 1 90 ? -0.083 1.358 3.353 1.00 96.19 90 PHE A C 1
ATOM 683 O O . PHE A 1 90 ? -1.029 1.425 4.136 1.00 96.19 90 PHE A O 1
ATOM 690 N N . LYS A 1 91 ? 0.927 0.499 3.554 1.00 95.56 91 LYS A N 1
ATOM 691 C CA . LYS A 1 91 ? 0.972 -0.384 4.729 1.00 95.56 91 LYS A CA 1
ATOM 692 C C . LYS A 1 91 ? 0.985 0.414 6.036 1.00 95.56 91 LYS A C 1
ATOM 694 O O . LYS A 1 91 ? 0.194 0.120 6.925 1.00 95.56 91 LYS A O 1
ATOM 699 N N . LYS A 1 92 ? 1.834 1.442 6.125 1.00 95.44 92 LYS A N 1
ATOM 700 C CA . LYS A 1 92 ? 1.916 2.323 7.303 1.00 95.44 92 LYS A CA 1
ATOM 701 C C . LYS A 1 92 ? 0.602 3.056 7.564 1.00 95.44 92 LYS A C 1
ATOM 703 O O . LYS A 1 92 ? 0.198 3.203 8.712 1.00 95.44 92 LYS A O 1
ATOM 708 N N . GLU A 1 93 ? -0.077 3.519 6.517 1.00 93.62 93 GLU A N 1
ATOM 709 C CA . GLU A 1 93 ? -1.385 4.160 6.656 1.00 93.62 93 GLU A CA 1
ATOM 710 C C . GLU A 1 93 ? -2.436 3.200 7.209 1.00 93.62 93 GLU A C 1
ATOM 712 O O . GLU A 1 93 ? -3.207 3.599 8.080 1.00 93.62 93 GLU A O 1
ATOM 717 N N . LEU A 1 94 ? -2.449 1.943 6.756 1.00 93.75 94 LEU A N 1
ATOM 718 C CA . LEU A 1 94 ? -3.334 0.919 7.308 1.00 93.75 94 LEU A CA 1
ATOM 719 C C . LEU A 1 94 ? -3.000 0.624 8.777 1.00 93.75 94 LEU A C 1
ATOM 721 O O . LEU A 1 94 ? -3.903 0.601 9.603 1.00 93.75 94 LEU A O 1
ATOM 725 N N . GLU A 1 95 ? -1.723 0.449 9.125 1.00 91.94 95 GLU A N 1
ATOM 726 C CA . GLU A 1 95 ? -1.295 0.154 10.503 1.00 91.94 95 GLU A CA 1
ATOM 727 C C . GLU A 1 95 ? -1.669 1.270 11.487 1.00 91.94 95 GLU A C 1
ATOM 729 O O . GLU A 1 95 ? -2.110 0.987 12.597 1.00 91.94 95 GLU A O 1
ATOM 734 N N . ASN A 1 96 ? -1.542 2.533 11.074 1.00 90.62 96 ASN A N 1
ATOM 735 C CA . ASN A 1 96 ? -1.779 3.676 11.957 1.00 90.62 96 ASN A CA 1
ATOM 736 C C . ASN A 1 96 ? -3.247 4.125 12.009 1.00 90.62 96 ASN A C 1
ATOM 738 O O . ASN A 1 96 ? -3.679 4.709 13.006 1.00 90.62 96 ASN A O 1
ATOM 742 N N . ASN A 1 97 ? -4.010 3.900 10.934 1.00 90.94 97 ASN A N 1
ATOM 743 C CA . ASN A 1 97 ? -5.345 4.481 10.784 1.00 90.94 97 ASN A CA 1
ATOM 744 C C . ASN A 1 97 ? -6.479 3.457 10.724 1.00 90.94 97 ASN A C 1
ATOM 746 O O . ASN A 1 97 ? -7.636 3.877 10.678 1.00 90.94 97 ASN A O 1
ATOM 750 N N . LEU A 1 98 ? -6.215 2.146 10.718 1.00 89.75 98 LEU A N 1
ATOM 751 C CA . LEU A 1 98 ? -7.297 1.169 10.834 1.00 89.75 98 LEU A CA 1
ATOM 752 C C . LEU A 1 98 ? -7.985 1.298 12.194 1.00 89.75 98 LEU A C 1
ATOM 754 O O . LEU A 1 98 ? -7.350 1.315 13.244 1.00 89.75 98 LEU A O 1
ATOM 758 N N . LEU A 1 99 ? -9.314 1.382 12.161 1.00 87.75 99 LEU A N 1
ATOM 759 C CA . LEU A 1 99 ? -10.137 1.479 13.366 1.00 87.75 99 LEU A CA 1
ATOM 760 C C . LEU A 1 99 ? -10.382 0.118 14.026 1.00 87.75 99 LEU A C 1
ATOM 762 O O . LEU A 1 99 ? -10.919 0.066 15.125 1.00 87.75 99 LEU A O 1
ATOM 766 N N . ASN A 1 100 ? -10.014 -0.983 13.369 1.00 84.94 100 ASN A N 1
ATOM 767 C CA . ASN A 1 100 ? -10.242 -2.324 13.894 1.00 84.94 100 ASN A CA 1
ATOM 768 C C . ASN A 1 100 ? -9.527 -2.514 15.245 1.00 84.94 100 ASN A C 1
ATOM 770 O O . ASN A 1 100 ? -8.313 -2.338 15.321 1.00 84.94 100 ASN A O 1
ATOM 774 N N . ASN A 1 101 ? -10.278 -2.876 16.290 1.00 81.06 101 ASN A N 1
ATOM 775 C CA . ASN A 1 101 ? -9.815 -3.013 17.677 1.00 81.06 101 ASN A CA 1
ATOM 776 C C . ASN A 1 101 ? -9.247 -1.730 18.307 1.00 81.06 101 ASN A C 1
ATOM 778 O O . ASN A 1 101 ? -8.537 -1.797 19.311 1.00 81.06 101 ASN A O 1
ATOM 782 N N . LYS A 1 102 ? -9.549 -0.554 17.747 1.00 83.56 102 LYS A N 1
ATOM 783 C CA . LYS A 1 102 ? -9.115 0.718 18.325 1.00 83.56 102 LYS A CA 1
ATOM 784 C C . LYS A 1 102 ? -10.040 1.109 19.478 1.00 83.56 102 LYS A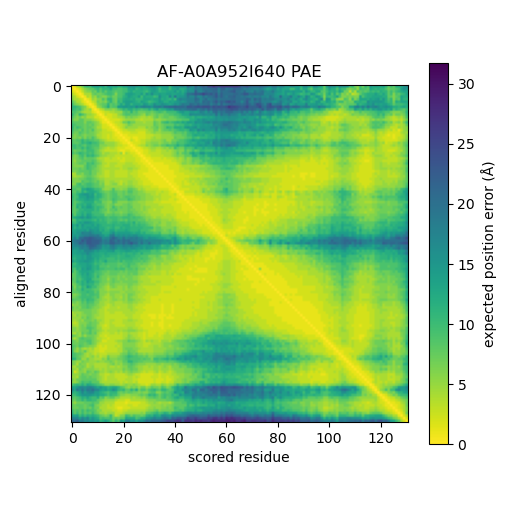 C 1
ATOM 786 O O . LYS A 1 102 ? -11.261 1.122 19.320 1.00 83.56 102 LYS A O 1
ATOM 791 N N . GLU A 1 103 ? -9.449 1.440 20.621 1.00 84.75 103 GLU A N 1
ATOM 792 C CA . GLU A 1 103 ? -10.161 2.039 21.750 1.00 84.75 103 GLU A CA 1
ATOM 793 C C . GLU A 1 103 ? -10.443 3.518 21.450 1.00 84.75 103 GLU A C 1
ATOM 795 O O . GLU A 1 103 ? -9.546 4.268 21.062 1.00 84.75 103 GLU A O 1
ATOM 800 N N . ILE A 1 104 ? -11.701 3.919 21.609 1.00 84.06 104 ILE A N 1
ATOM 801 C CA . ILE A 1 104 ? -12.200 5.281 21.442 1.00 84.06 104 ILE A CA 1
ATOM 802 C C . ILE A 1 104 ? -12.659 5.755 22.816 1.00 84.06 104 ILE A C 1
ATOM 804 O O . ILE A 1 104 ? -13.635 5.234 23.368 1.00 84.06 104 ILE A O 1
ATOM 808 N N . LYS A 1 105 ? -11.970 6.746 23.381 1.00 84.75 105 LYS A N 1
ATOM 809 C CA . LYS A 1 105 ? -12.292 7.242 24.722 1.00 84.75 105 LYS A CA 1
ATOM 810 C C . LYS A 1 105 ? -13.638 7.963 24.738 1.00 84.75 105 LYS A C 1
ATOM 812 O O . LYS A 1 105 ? -14.112 8.458 23.714 1.00 84.75 105 LYS A O 1
ATOM 817 N N . SER A 1 106 ? -14.255 8.033 25.913 1.00 82.25 106 SER A N 1
ATOM 818 C CA . SER A 1 106 ? -15.471 8.826 26.139 1.00 82.25 106 SER A CA 1
ATOM 819 C C . SER A 1 106 ? -15.288 10.273 25.652 1.00 82.25 106 SER A C 1
ATOM 821 O O . SER A 1 106 ? -14.334 10.946 26.044 1.00 82.25 106 SER A O 1
ATOM 823 N N . GLY A 1 107 ? -16.200 10.764 24.808 1.00 78.56 107 GLY A N 1
ATOM 824 C CA . GLY A 1 107 ? -16.153 12.110 24.220 1.00 78.56 107 GLY A CA 1
ATOM 825 C C . GLY A 1 107 ? -15.143 12.292 23.077 1.00 78.56 107 GLY A C 1
ATOM 826 O O . GLY A 1 107 ? -15.085 13.369 22.479 1.00 78.56 107 GLY A O 1
ATOM 827 N N . GLU A 1 108 ? -14.347 11.271 22.748 1.00 79.19 108 GLU A N 1
ATOM 828 C CA . GLU A 1 108 ? -13.353 11.339 21.680 1.00 79.19 108 GLU A CA 1
ATOM 829 C C . GLU A 1 108 ? -14.006 11.173 20.302 1.00 79.19 108 GLU A C 1
ATOM 831 O O . GLU A 1 108 ? -14.943 10.397 20.092 1.00 79.19 108 GLU A O 1
ATOM 836 N N . THR A 1 109 ? -13.476 11.912 19.332 1.00 79.75 109 THR A N 1
ATOM 837 C CA . THR A 1 109 ? -13.787 11.726 17.916 1.00 79.75 109 THR A CA 1
ATOM 838 C C . THR A 1 109 ? -12.569 11.146 17.227 1.00 79.75 109 THR A C 1
ATOM 840 O O . THR A 1 109 ? -11.501 11.756 17.240 1.00 79.75 109 THR A O 1
ATOM 843 N N . VAL A 1 110 ? -12.740 9.990 16.592 1.00 83.25 110 VAL A N 1
ATOM 844 C CA . VAL A 1 110 ? -11.659 9.309 15.881 1.00 83.25 110 VAL A CA 1
ATOM 845 C C . VAL A 1 110 ? -12.021 9.177 14.408 1.00 83.25 110 VAL A C 1
ATOM 847 O O . VAL A 1 110 ? -13.162 8.900 14.036 1.00 83.25 110 VAL A O 1
ATOM 850 N N . TYR A 1 111 ? -11.009 9.379 13.572 1.00 84.56 111 TYR A N 1
ATOM 851 C CA . TYR A 1 111 ? -11.073 9.216 12.129 1.00 84.56 111 TYR A CA 1
ATOM 852 C C . TYR A 1 111 ? -10.166 8.065 11.728 1.00 84.56 111 TYR A C 1
ATOM 854 O O . TYR A 1 111 ? -9.096 7.873 12.312 1.00 84.56 111 TYR A O 1
ATOM 862 N N . GLY A 1 112 ? -10.581 7.314 10.714 1.00 88.38 112 GLY A N 1
ATOM 863 C CA . GLY A 1 112 ? -9.743 6.241 10.216 1.00 88.38 112 GLY A CA 1
ATOM 864 C C . GLY A 1 112 ? -10.308 5.479 9.033 1.00 88.38 112 G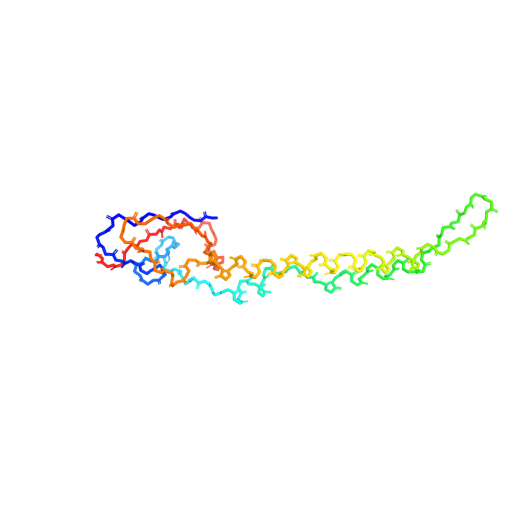LY A C 1
ATOM 865 O O . GLY A 1 112 ? -11.239 5.901 8.331 1.00 88.38 112 GLY A O 1
ATOM 866 N N . LEU A 1 113 ? -9.669 4.343 8.810 1.00 90.25 113 LEU A N 1
ATOM 867 C CA . LEU A 1 113 ? -9.930 3.402 7.743 1.00 90.25 113 LEU A CA 1
ATOM 868 C C . LEU A 1 113 ? -10.609 2.159 8.315 1.00 90.25 113 LEU A C 1
ATOM 870 O O . LEU A 1 113 ? -10.364 1.749 9.449 1.00 90.25 113 LEU A O 1
ATOM 874 N N . ILE A 1 114 ? -11.441 1.538 7.490 1.00 88.88 114 ILE A N 1
ATOM 875 C CA . ILE A 1 114 ? -11.979 0.203 7.725 1.00 88.88 114 ILE A CA 1
ATOM 876 C C . ILE A 1 114 ? -11.784 -0.599 6.442 1.00 88.88 114 ILE A C 1
ATOM 878 O O . ILE A 1 114 ? -11.968 -0.066 5.347 1.00 88.88 114 ILE A O 1
ATOM 882 N N . GLY A 1 115 ? -11.392 -1.862 6.573 1.00 88.56 115 GLY A N 1
ATOM 883 C CA . GLY A 1 115 ? -11.414 -2.808 5.465 1.00 88.56 115 GLY A CA 1
ATOM 884 C C . GLY A 1 115 ? -12.623 -3.711 5.595 1.00 88.56 115 GLY A C 1
ATOM 885 O O . GLY A 1 115 ? -12.877 -4.242 6.674 1.00 88.56 115 GLY A O 1
ATOM 886 N N . ILE A 1 116 ? -13.359 -3.886 4.504 1.00 88.88 116 ILE A N 1
ATOM 887 C CA . ILE A 1 116 ? -14.525 -4.765 4.437 1.00 88.88 116 ILE A CA 1
ATOM 888 C C . ILE A 1 116 ? -14.433 -5.606 3.167 1.00 88.88 116 ILE A C 1
ATOM 890 O O . ILE A 1 116 ? -13.859 -5.165 2.171 1.00 88.88 116 ILE A O 1
ATOM 894 N N . VAL A 1 117 ? -14.988 -6.814 3.202 1.00 84.56 117 VAL A N 1
ATOM 895 C CA . VAL A 1 117 ? -15.195 -7.601 1.981 1.00 84.56 117 VAL A CA 1
ATOM 896 C C . VAL A 1 117 ? -16.366 -6.993 1.214 1.00 84.56 117 VAL A C 1
ATOM 898 O O . VAL A 1 117 ? -17.303 -6.479 1.832 1.00 84.56 117 VAL A O 1
ATOM 901 N N . ASP A 1 118 ? -16.298 -7.044 -0.117 1.00 74.69 118 ASP A N 1
ATOM 902 C CA . ASP A 1 118 ? -17.390 -6.625 -0.994 1.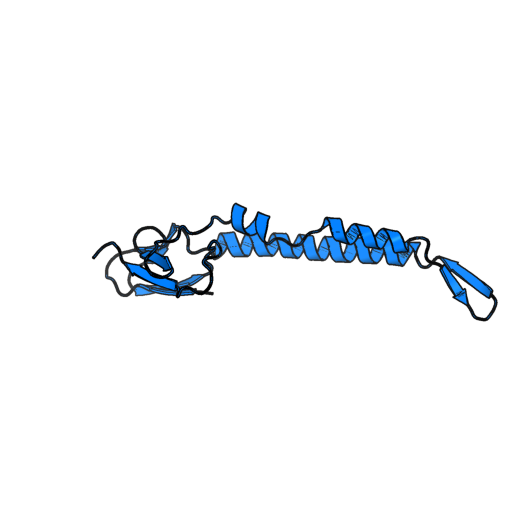00 74.69 118 ASP A CA 1
ATOM 903 C C . ASP A 1 118 ? -18.734 -7.198 -0.510 1.00 74.69 118 ASP A C 1
ATOM 905 O O . ASP A 1 118 ? -18.864 -8.393 -0.231 1.00 74.69 118 ASP A O 1
ATOM 909 N N . ASN A 1 119 ? -19.722 -6.317 -0.370 1.00 70.12 119 ASN A N 1
ATOM 910 C CA . ASN A 1 119 ? -21.059 -6.645 0.114 1.00 70.12 119 ASN A CA 1
ATOM 911 C C . ASN A 1 119 ? -22.163 -6.207 -0.860 1.00 70.12 119 ASN A C 1
ATOM 913 O O . ASN A 1 119 ? -23.332 -6.078 -0.476 1.00 70.12 119 ASN A O 1
ATOM 917 N N . GLY A 1 120 ? -21.793 -5.959 -2.120 1.00 76.12 120 GLY A N 1
ATOM 918 C CA . GLY A 1 120 ? -22.685 -5.408 -3.129 1.00 76.12 120 GLY A CA 1
ATOM 919 C C . GLY A 1 120 ? -23.150 -3.993 -2.772 1.00 76.12 120 GLY A C 1
ATOM 920 O O . GLY A 1 120 ? -22.410 -3.200 -2.195 1.00 76.12 120 GLY A O 1
ATOM 921 N N . TYR A 1 121 ? -24.405 -3.674 -3.098 1.00 79.56 121 TYR A N 1
ATOM 922 C CA . TYR A 1 121 ? -24.984 -2.328 -2.944 1.00 79.56 121 TYR A CA 1
ATOM 923 C C . TYR A 1 121 ? -25.737 -2.106 -1.624 1.00 79.56 121 TYR A C 1
ATOM 925 O O . TYR A 1 121 ? -26.486 -1.141 -1.482 1.00 79.56 121 TYR A O 1
ATOM 933 N N . ASN A 1 122 ? -25.580 -3.006 -0.655 1.00 83.06 122 ASN A N 1
ATOM 934 C CA . ASN A 1 122 ? -26.265 -2.891 0.626 1.00 83.06 122 ASN A CA 1
ATOM 935 C C . ASN A 1 122 ? -25.698 -1.725 1.444 1.00 83.06 122 ASN A C 1
ATOM 937 O O . ASN A 1 122 ? -24.483 -1.582 1.589 1.00 83.06 122 ASN A O 1
ATOM 941 N N . GLN A 1 123 ? -26.585 -0.925 2.040 1.00 83.44 123 GLN A N 1
ATOM 942 C CA . GLN A 1 123 ? -26.180 0.178 2.904 1.00 83.44 123 GLN A CA 1
ATOM 943 C C . GLN A 1 123 ? -25.372 -0.335 4.102 1.00 83.44 123 GLN A C 1
ATOM 945 O O . GLN A 1 123 ? -25.745 -1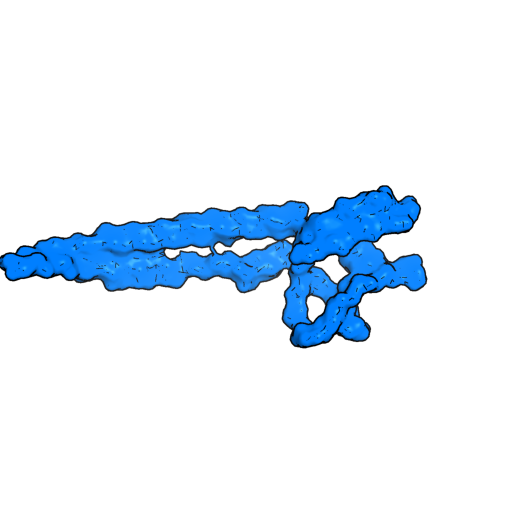.318 4.750 1.00 83.44 123 GLN A O 1
ATOM 950 N N . LEU A 1 124 ? -24.284 0.371 4.410 1.00 85.81 124 LEU A N 1
ATOM 951 C CA . LEU A 1 124 ? -23.508 0.152 5.621 1.00 85.81 124 LEU A CA 1
ATOM 952 C C . LEU A 1 124 ? -24.120 0.942 6.778 1.00 85.81 124 LEU A C 1
ATOM 954 O O . LEU A 1 124 ? -24.327 2.150 6.673 1.00 85.81 124 LEU A O 1
ATOM 958 N N . THR A 1 125 ? -24.388 0.263 7.889 1.00 85.88 125 THR A N 1
ATOM 959 C CA . THR A 1 125 ? -24.906 0.877 9.119 1.00 85.88 125 THR A CA 1
ATOM 960 C C . THR A 1 125 ? -24.039 0.482 10.300 1.00 85.88 125 THR A C 1
ATOM 962 O O . THR A 1 125 ? -23.693 -0.688 10.439 1.00 85.88 125 THR A O 1
ATOM 965 N N . LEU A 1 126 ? -23.710 1.434 11.166 1.00 84.19 126 LEU A N 1
ATOM 966 C CA . LEU A 1 126 ? -23.003 1.166 12.414 1.00 84.19 126 LEU A CA 1
ATOM 967 C C . LEU A 1 126 ? -24.031 0.947 13.528 1.00 84.19 126 LEU A C 1
ATOM 969 O O . LEU A 1 126 ? -24.933 1.768 13.686 1.00 84.19 126 LEU A O 1
ATOM 973 N N . LYS A 1 127 ? -23.913 -0.147 14.284 1.00 81.81 127 LYS A N 1
ATOM 974 C CA . LYS A 1 127 ? -24.802 -0.439 15.419 1.00 81.81 127 LYS A CA 1
ATOM 975 C C . LYS A 1 127 ? -23.984 -0.728 16.671 1.00 81.81 127 LYS A C 1
ATOM 977 O O . LYS A 1 127 ? -22.982 -1.439 16.597 1.00 81.81 127 LYS A O 1
ATOM 982 N N . ASN A 1 128 ? -24.420 -0.160 17.793 1.00 77.62 128 ASN A N 1
ATOM 983 C CA . ASN A 1 128 ? -23.925 -0.513 19.119 1.00 77.62 128 ASN A CA 1
ATOM 984 C C . ASN A 1 128 ? -24.572 -1.843 19.535 1.00 77.62 128 ASN A C 1
ATOM 986 O O . ASN A 1 128 ? -25.767 -2.018 19.303 1.00 77.62 128 ASN A O 1
ATOM 990 N N . ILE A 1 129 ? -23.799 -2.777 20.084 1.00 71.50 129 ILE A N 1
ATOM 991 C CA . ILE A 1 129 ? -24.306 -4.082 20.556 1.00 71.50 129 ILE A CA 1
ATOM 992 C C . ILE A 1 129 ? -24.451 -4.105 22.082 1.00 71.50 129 ILE A C 1
ATOM 994 O O . ILE A 1 129 ? -25.111 -4.977 22.636 1.00 71.50 129 ILE A O 1
ATOM 998 N N . SER A 1 130 ? -23.869 -3.131 22.772 1.00 58.78 130 SER A N 1
ATOM 999 C CA . SER A 1 130 ? -23.877 -3.011 24.228 1.00 58.78 130 SER A CA 1
ATOM 1000 C C . SER A 1 130 ? -25.152 -2.351 24.785 1.00 58.78 130 SER A C 1
ATOM 1002 O O . SER A 1 130 ? -25.161 -1.970 25.954 1.00 58.78 130 SER A O 1
ATOM 1004 N N . GLN A 1 131 ? -26.219 -2.208 23.983 1.00 45.50 131 GLN A N 1
ATOM 1005 C CA . GLN A 1 131 ? -27.539 -1.699 24.394 1.00 45.50 131 GLN A CA 1
ATOM 1006 C C . GLN A 1 131 ? -28.675 -2.609 23.931 1.00 45.50 131 GLN A C 1
ATOM 1008 O O . GLN A 1 131 ? -28.655 -3.018 22.747 1.00 45.50 131 GLN A O 1
#

pLDDT: mean 87.22, std 9.78, range [45.5, 96.75]

Secondary structure (DSSP, 8-state):
-EEEE--SSS-EEBTTTEEEEETTEE-PPPPHHHHHHHHS--SGGGGGGGGGTT--EE-TTS-EE--HHHHHHHHHHHHHHHHHHHHHHHHHHHHHHB-TT-EE-TT-EEEEB------TTPPEEEEES--

Solvent-accessible surface area (backbone atoms only — not comparable to full-atom values): 7541 Å² total; per-residue (Å²): 127,52,83,49,72,36,88,49,93,53,72,42,37,32,68,73,41,36,40,46,20,44,65,92,42,79,54,73,72,54,54,57,69,60,52,42,71,73,69,48,69,77,51,74,68,36,58,60,37,45,74,40,32,85,38,64,45,70,47,98,86,70,52,74,45,74,52,8,68,53,52,6,53,49,53,19,52,54,50,35,52,51,38,52,51,51,39,52,51,51,45,50,51,39,70,75,29,42,40,71,73,35,76,41,47,50,70,37,72,53,71,30,40,82,44,69,74,92,68,80,92,51,57,77,44,81,43,69,68,87,112

Foldseek 3Di:
DDKDWAQDQFKDWPQVQKFKDFAPHTFHWDALVVCLVVPQDDLVVLLVLLVLQQDWDQDPVRDIDRPSVCRSVVSSVVVNVVSVVVSVVSSVLRVVFESHRDIAHHRGMHHGDTHTDDPDPGDMDMDGPVD

Sequence (131 aa):
MLYTQNNSTENIIFGKDYIVYSGNRPITLLETNFIHAQLKQGVPIYLLYLLLTPMQFISTNGESTPIGLVIGPGITLGNMIGAGSANSNFKKELENNLLNNKEIKSGETVYGLIGIVDNGYNQLTLKNISQ

Radius of gyration: 23.86 Å; Cα contacts (8 Å, |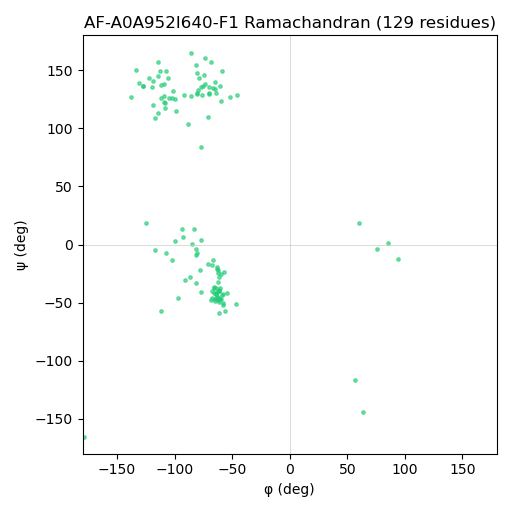Δi|>4): 199; chains: 1; bounding box: 51×21×72 Å

Mean predicted aligned error: 7.47 Å